Protein AF-A0A1H0T2K4-F1 (afdb_monomer_lite)

Secondary structure (DSSP, 8-state):
--TT----HHHHHHHHHHHHHHTT-----S-EEESSGGG--HHHHHHHHHHH-S--TTSEEE---GGG--S-----GGGGT---TT---------SS-HHHHHHHHHHHTT---------------

InterPro domains:
  IPR000212 UvrD-like helicase [PTHR11070] (10-109)
  IPR014016 UvrD-like helicase, ATP-binding domain [PF00580] (23-72)
  IPR027417 P-loop containing nucleoside triphosphate hydrolase [G3DSA:3.40.50.300] (1-78)
  IPR027417 P-loop containing nucleoside triphosphate hydrolase [SSF52540] (24-112)

Structure (mmCIF, N/CA/C/O backbone):
data_AF-A0A1H0T2K4-F1
#
_entry.id   AF-A0A1H0T2K4-F1
#
loop_
_atom_site.group_PDB
_atom_site.id
_atom_site.type_symbol
_atom_site.label_atom_id
_atom_site.label_alt_id
_atom_site.label_comp_id
_atom_site.label_asym_id
_atom_site.label_entity_id
_atom_site.label_seq_id
_atom_site.pdbx_PDB_ins_code
_atom_site.Cartn_x
_atom_site.Cartn_y
_atom_site.Cartn_z
_atom_site.occupancy
_atom_site.B_iso_or_equiv
_atom_site.auth_seq_id
_atom_site.auth_comp_id
_atom_site.auth_asym_id
_atom_site.auth_atom_id
_atom_site.pdbx_PDB_model_num
ATOM 1 N N . MET A 1 1 ? 7.789 3.987 22.273 1.00 54.66 1 MET A N 1
ATOM 2 C CA . MET A 1 1 ? 7.955 5.438 22.502 1.00 54.66 1 MET A CA 1
ATOM 3 C C . MET A 1 1 ? 9.356 5.649 23.044 1.00 54.66 1 MET A C 1
ATOM 5 O O . MET A 1 1 ? 9.682 5.016 24.041 1.00 54.66 1 MET A O 1
ATOM 9 N N . ASN A 1 2 ? 10.209 6.408 22.353 1.00 66.81 2 ASN A N 1
ATOM 10 C CA . ASN A 1 2 ? 11.547 6.698 22.880 1.00 66.81 2 ASN A CA 1
ATOM 11 C C . ASN A 1 2 ? 11.467 7.767 23.988 1.00 66.81 2 ASN A C 1
ATOM 13 O O . ASN A 1 2 ? 10.429 8.408 24.161 1.00 66.81 2 ASN A O 1
ATOM 17 N N . GLU A 1 3 ? 12.565 7.992 24.710 1.00 68.44 3 GLU A N 1
ATOM 18 C CA . GLU A 1 3 ? 12.663 9.014 25.771 1.00 68.44 3 GLU A CA 1
ATOM 19 C C . GLU A 1 3 ? 12.329 10.441 25.291 1.00 68.44 3 GLU A C 1
ATOM 21 O O . GLU A 1 3 ? 12.048 11.321 26.097 1.00 68.44 3 GLU A O 1
ATOM 26 N N . LYS A 1 4 ? 12.303 10.671 23.970 1.00 75.94 4 LYS A N 1
ATOM 27 C CA . LYS A 1 4 ? 11.955 11.945 23.327 1.00 75.94 4 LYS A CA 1
ATOM 28 C C . LYS A 1 4 ? 10.491 12.034 22.873 1.00 75.94 4 LYS A C 1
ATOM 30 O O . LYS A 1 4 ? 10.163 12.957 22.134 1.00 75.94 4 LYS A O 1
ATOM 35 N N . LEU A 1 5 ? 9.619 11.092 23.260 1.00 78.19 5 LEU A N 1
ATOM 36 C CA . LEU A 1 5 ? 8.213 11.009 22.813 1.00 78.19 5 LEU A CA 1
ATOM 37 C C . LEU A 1 5 ? 8.041 10.878 21.288 1.00 78.19 5 LEU A C 1
ATOM 39 O O . LEU A 1 5 ? 6.962 11.122 20.747 1.00 78.19 5 LEU A O 1
ATOM 43 N N . GLN A 1 6 ? 9.088 10.473 20.574 1.00 82.44 6 GLN A N 1
ATOM 44 C CA . GLN A 1 6 ? 9.035 10.298 19.130 1.00 82.44 6 GLN A CA 1
ATOM 45 C C . GLN A 1 6 ? 8.495 8.909 18.795 1.00 82.44 6 GLN A C 1
ATOM 47 O O . GLN A 1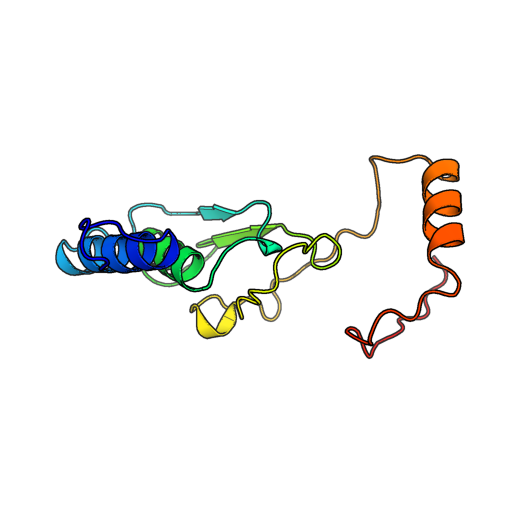 6 ? 8.778 7.910 19.471 1.00 82.44 6 GLN A O 1
ATOM 52 N N . ARG A 1 7 ? 7.702 8.873 17.728 1.00 82.69 7 ARG A N 1
ATOM 53 C CA . ARG A 1 7 ? 7.167 7.659 17.121 1.00 82.69 7 ARG A CA 1
ATOM 54 C C . ARG A 1 7 ? 7.880 7.449 15.801 1.00 82.69 7 ARG A C 1
ATOM 56 O O . ARG A 1 7 ? 8.020 8.393 15.027 1.00 82.69 7 ARG A O 1
ATOM 63 N N . ASP A 1 8 ? 8.321 6.227 15.553 1.00 90.88 8 ASP A N 1
ATOM 64 C CA . ASP A 1 8 ? 8.645 5.816 14.196 1.00 90.88 8 ASP A CA 1
ATOM 65 C C . ASP A 1 8 ? 7.365 5.791 13.338 1.00 90.88 8 ASP A C 1
ATOM 67 O O . ASP A 1 8 ? 6.239 5.836 13.850 1.00 90.88 8 ASP A O 1
ATOM 71 N N . VAL A 1 9 ? 7.543 5.743 12.018 1.00 90.62 9 VAL A N 1
ATOM 72 C CA . VAL A 1 9 ? 6.441 5.804 11.048 1.00 90.62 9 VAL A CA 1
ATOM 73 C C . VAL A 1 9 ? 5.437 4.666 11.260 1.00 90.62 9 VAL A C 1
ATOM 75 O O . VAL A 1 9 ? 4.230 4.879 11.150 1.00 90.62 9 VAL A O 1
ATOM 78 N N . GLU A 1 10 ? 5.911 3.471 11.609 1.00 90.31 10 GLU A N 1
ATOM 79 C CA . GLU A 1 10 ? 5.065 2.293 11.775 1.00 90.31 10 GLU A CA 1
ATOM 80 C C . GLU A 1 10 ? 4.185 2.417 13.027 1.00 90.31 10 GLU A C 1
ATOM 82 O O . GLU A 1 10 ? 2.969 2.205 12.958 1.00 90.31 10 GLU A O 1
ATOM 87 N N . THR A 1 11 ? 4.772 2.864 14.140 1.00 92.56 11 THR A N 1
ATOM 88 C CA . THR A 1 11 ? 4.055 3.195 15.377 1.00 92.56 11 THR A CA 1
ATOM 89 C C . THR A 1 11 ? 3.042 4.318 15.148 1.00 92.56 11 THR A C 1
ATOM 91 O O . THR A 1 11 ? 1.903 4.222 15.607 1.00 92.56 11 THR A O 1
ATOM 94 N N . ALA A 1 12 ? 3.416 5.370 14.413 1.00 94.69 12 ALA A N 1
ATOM 95 C CA . ALA A 1 12 ? 2.516 6.480 14.109 1.00 94.69 12 ALA A CA 1
ATOM 96 C C . ALA A 1 12 ? 1.281 6.010 13.319 1.00 94.69 12 ALA A C 1
ATOM 98 O O . ALA A 1 12 ? 0.153 6.326 13.696 1.00 94.69 12 ALA A O 1
ATOM 99 N N . MET A 1 13 ? 1.470 5.197 12.275 1.00 95.81 13 MET A N 1
ATOM 100 C CA . MET A 1 13 ? 0.365 4.643 11.481 1.00 95.81 13 MET A CA 1
ATOM 101 C C . MET A 1 13 ? -0.539 3.719 12.304 1.00 95.81 13 MET A C 1
ATOM 103 O O . MET A 1 13 ? -1.765 3.799 12.203 1.00 95.81 13 MET A O 1
ATOM 107 N N . TYR A 1 14 ? 0.054 2.873 13.151 1.00 95.44 14 TYR A N 1
ATOM 108 C CA . TYR A 1 14 ? -0.694 2.010 14.062 1.00 95.44 14 TYR A CA 1
ATOM 109 C C . TYR A 1 14 ? -1.584 2.818 15.019 1.00 95.44 14 TYR A C 1
ATOM 111 O O . TYR A 1 14 ? -2.768 2.509 15.177 1.00 95.44 14 TYR A O 1
ATOM 119 N N . GLU A 1 15 ? -1.043 3.868 15.639 1.00 95.56 15 GLU A N 1
ATOM 120 C CA . GLU A 1 15 ? -1.806 4.718 16.551 1.00 95.56 15 GLU A CA 1
ATOM 121 C C . GLU A 1 15 ? -2.893 5.522 15.831 1.00 95.56 15 GLU A C 1
ATOM 123 O O . GLU A 1 15 ? -4.015 5.606 16.333 1.00 95.56 15 GLU A O 1
ATOM 128 N N . CYS A 1 16 ? -2.616 6.045 14.631 1.00 95.94 16 CYS A N 1
ATOM 129 C CA . CYS A 1 16 ? -3.630 6.690 13.794 1.00 95.94 16 CYS A CA 1
ATOM 130 C C . CYS A 1 16 ? -4.814 5.753 13.533 1.00 95.94 16 CYS A C 1
ATOM 132 O O . CYS A 1 16 ? -5.965 6.154 13.716 1.00 95.94 16 CYS A O 1
ATOM 134 N N . ARG A 1 17 ? -4.548 4.483 13.195 1.00 96.50 17 ARG A N 1
ATOM 135 C CA . ARG A 1 17 ? -5.600 3.475 13.008 1.00 96.50 17 ARG A CA 1
ATOM 136 C C . ARG A 1 17 ? -6.423 3.289 14.283 1.00 96.50 17 ARG A C 1
ATOM 138 O O . ARG A 1 17 ? -7.647 3.279 14.227 1.00 96.50 17 ARG A O 1
ATOM 145 N N . LYS A 1 18 ? -5.767 3.205 15.446 1.00 96.62 18 LYS A N 1
ATOM 146 C CA . LYS A 1 18 ? -6.456 3.103 16.743 1.00 96.62 18 LYS A CA 1
ATOM 147 C C . LYS A 1 18 ? -7.336 4.308 17.050 1.00 96.62 18 LYS A C 1
ATOM 149 O O . LYS A 1 18 ? -8.430 4.138 17.579 1.00 96.62 18 LYS A O 1
ATOM 154 N N . ILE A 1 19 ? -6.899 5.513 16.701 1.00 96.12 19 ILE A N 1
ATOM 155 C CA . ILE A 1 19 ? -7.708 6.722 16.873 1.00 96.12 19 ILE A CA 1
ATOM 156 C C . ILE A 1 19 ? -8.937 6.691 15.955 1.00 96.12 19 ILE A C 1
ATOM 158 O O . ILE A 1 19 ? -10.027 7.020 16.422 1.00 96.12 19 ILE A O 1
ATOM 162 N N . LEU A 1 20 ? -8.784 6.274 14.692 1.00 95.75 20 LEU A N 1
ATOM 163 C CA . LEU A 1 20 ? -9.901 6.129 13.748 1.00 95.75 20 LEU A CA 1
ATOM 164 C C . LEU A 1 20 ? -10.942 5.123 14.254 1.00 95.75 20 LEU A C 1
ATOM 166 O O . LEU A 1 20 ? -12.124 5.459 14.316 1.00 95.75 20 LEU A O 1
ATOM 170 N N . GLU A 1 21 ? -10.495 3.938 14.686 1.00 93.75 21 GLU A N 1
ATOM 171 C CA . GLU A 1 21 ? -11.344 2.890 15.275 1.00 93.75 21 GLU A CA 1
ATOM 172 C C . GLU A 1 21 ? -12.111 3.425 16.499 1.00 93.75 21 GLU A C 1
ATOM 174 O O . GLU A 1 21 ? -13.338 3.347 16.563 1.00 93.75 21 GLU A O 1
ATOM 179 N N . ASN A 1 22 ? -11.404 4.043 17.451 1.00 96.62 22 ASN A N 1
ATOM 180 C CA . ASN A 1 22 ? -11.999 4.529 18.700 1.00 96.62 22 ASN A CA 1
ATOM 181 C C . ASN A 1 22 ? -13.005 5.664 18.486 1.00 96.62 22 ASN A C 1
ATOM 183 O O . ASN A 1 22 ? -14.000 5.758 1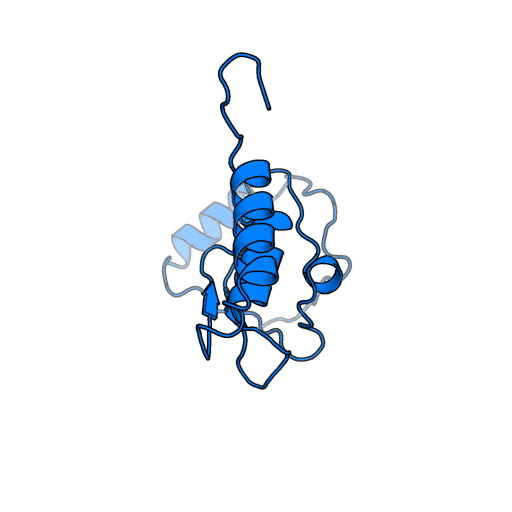9.205 1.00 96.62 22 ASN A O 1
ATOM 187 N N . LYS A 1 23 ? -12.750 6.542 17.513 1.00 96.31 23 LYS A N 1
ATOM 188 C CA . LYS A 1 23 ? -13.643 7.660 17.187 1.00 96.31 23 LYS A CA 1
ATOM 189 C C . LYS A 1 23 ? -14.757 7.279 16.211 1.00 96.31 23 LYS A C 1
ATOM 191 O O . LYS A 1 23 ? -15.559 8.148 15.887 1.00 96.31 23 LYS A O 1
ATOM 196 N N . LYS A 1 24 ? -14.823 6.016 15.764 1.00 92.56 24 LYS A N 1
ATOM 197 C CA . LYS A 1 24 ? -15.761 5.540 14.731 1.00 92.56 24 LYS A CA 1
ATOM 198 C C . LYS A 1 24 ? -15.680 6.372 13.444 1.00 92.56 24 LYS A C 1
ATOM 200 O O . LYS A 1 24 ? -16.694 6.708 12.847 1.00 92.56 24 LYS A O 1
ATOM 205 N N . LEU A 1 25 ? -14.456 6.720 13.051 1.00 93.88 25 LEU A N 1
ATOM 206 C CA . LEU A 1 25 ? -14.138 7.461 11.825 1.00 93.88 25 LEU A CA 1
ATOM 207 C C . LEU A 1 25 ? -13.614 6.516 10.731 1.00 93.88 25 LEU A C 1
ATOM 209 O O . LEU A 1 25 ? -12.743 6.887 9.951 1.00 93.88 25 LEU A O 1
ATOM 213 N N . THR A 1 26 ? -14.065 5.266 10.727 1.00 93.12 26 THR A N 1
ATOM 214 C CA . THR A 1 26 ? -13.755 4.286 9.679 1.00 93.12 26 THR A CA 1
ATOM 215 C C . THR A 1 26 ? -14.698 4.469 8.492 1.00 93.12 26 THR A C 1
ATOM 217 O O . THR A 1 26 ? -15.799 4.986 8.667 1.00 93.12 26 THR A O 1
ATOM 220 N N . GLY A 1 27 ? -14.301 4.030 7.295 1.00 92.81 27 GLY A N 1
ATOM 221 C CA . GLY A 1 27 ? -15.164 4.141 6.107 1.00 92.81 27 GLY A CA 1
ATOM 222 C C . GLY A 1 27 ? -15.336 5.567 5.583 1.00 92.81 27 GLY A C 1
ATOM 223 O O . GLY A 1 27 ? -16.377 5.921 5.039 1.00 92.81 27 GLY A O 1
ATOM 224 N N . GLN A 1 28 ? -14.315 6.403 5.767 1.00 94.31 28 GLN A N 1
ATOM 225 C CA . GLN A 1 28 ? -14.301 7.798 5.317 1.00 94.31 28 GLN A CA 1
ATOM 226 C C . GLN A 1 28 ? -14.121 7.912 3.799 1.00 94.31 28 GLN A C 1
ATOM 228 O O . GLN A 1 28 ? -14.455 8.944 3.218 1.00 94.31 28 GLN A O 1
ATOM 233 N N . TYR A 1 29 ? -13.574 6.872 3.165 1.00 96.81 29 TYR A N 1
ATOM 234 C CA . TYR A 1 29 ? -13.302 6.838 1.735 1.00 96.81 29 TYR A CA 1
ATOM 235 C C . TYR A 1 29 ? -13.949 5.613 1.108 1.00 96.81 29 TYR A C 1
ATOM 237 O O . TYR A 1 29 ? -13.701 4.496 1.537 1.00 96.81 29 TYR A O 1
ATOM 245 N N . THR A 1 30 ? -14.726 5.824 0.047 1.00 96.19 30 THR A N 1
ATOM 246 C CA . THR A 1 30 ? -15.334 4.727 -0.718 1.00 96.19 30 THR A CA 1
ATOM 247 C C . THR A 1 30 ? -14.317 3.954 -1.544 1.00 96.19 30 THR A C 1
ATOM 249 O O . THR A 1 30 ? -14.572 2.821 -1.892 1.00 96.19 30 THR A O 1
ATOM 252 N N . SER A 1 31 ? -13.180 4.536 -1.914 1.00 96.62 31 SER A N 1
ATOM 253 C CA . SER A 1 31 ? -12.141 3.812 -2.648 1.00 96.62 31 SER A CA 1
ATOM 254 C C . SER A 1 31 ? -10.784 4.409 -2.337 1.00 96.62 31 SER A C 1
ATOM 256 O O . SER A 1 31 ? -10.640 5.632 -2.263 1.00 96.62 31 SER A O 1
ATOM 258 N N . ILE A 1 32 ? -9.780 3.550 -2.198 1.00 97.62 32 ILE A N 1
ATOM 259 C CA . ILE A 1 32 ? -8.391 3.953 -1.983 1.00 97.62 32 ILE A CA 1
ATOM 260 C C . ILE A 1 32 ? -7.537 3.448 -3.142 1.00 97.62 32 ILE A C 1
ATOM 262 O O . ILE A 1 32 ? -7.570 2.267 -3.480 1.00 97.62 32 ILE A O 1
ATOM 266 N N . ILE A 1 33 ? -6.746 4.343 -3.732 1.00 97.75 33 ILE A N 1
ATOM 267 C CA . ILE A 1 33 ? -5.755 4.007 -4.756 1.00 97.75 33 ILE A CA 1
ATOM 268 C C . ILE A 1 33 ? -4.374 4.126 -4.128 1.00 97.75 33 ILE A C 1
ATOM 270 O O . ILE A 1 33 ? -4.033 5.154 -3.543 1.00 97.75 33 ILE A O 1
ATOM 274 N N . VAL A 1 34 ? -3.597 3.061 -4.252 1.00 96.75 34 VAL A N 1
ATOM 275 C CA . VAL A 1 34 ? -2.245 2.949 -3.727 1.00 96.75 34 VAL A CA 1
ATOM 276 C C . VAL A 1 34 ? -1.287 2.786 -4.893 1.00 96.75 34 VAL A C 1
ATOM 278 O O . VAL A 1 34 ? -1.410 1.832 -5.658 1.00 96.75 34 VAL A O 1
ATOM 281 N N . ASP A 1 35 ? -0.334 3.701 -4.993 1.00 95.94 35 ASP A N 1
ATOM 282 C CA . ASP A 1 35 ? 0.830 3.573 -5.866 1.00 95.94 35 ASP A CA 1
ATOM 283 C C . ASP A 1 35 ? 2.046 3.127 -5.042 1.00 95.94 35 ASP A C 1
ATOM 285 O O . ASP A 1 35 ? 2.062 3.302 -3.819 1.00 95.94 35 ASP A O 1
ATOM 289 N N . GLU A 1 36 ? 3.039 2.533 -5.698 1.00 93.00 36 GLU A N 1
ATOM 290 C CA . GLU A 1 36 ? 4.256 1.996 -5.069 1.00 93.00 36 GLU A CA 1
ATOM 291 C C . GLU A 1 36 ? 3.973 1.057 -3.878 1.00 93.00 36 GLU A C 1
ATOM 293 O O . GLU A 1 36 ? 4.602 1.096 -2.816 1.00 93.00 36 GLU A O 1
ATOM 298 N N . GLY A 1 37 ? 3.000 0.159 -4.054 1.00 92.50 37 GLY A N 1
ATOM 299 C CA . GLY A 1 37 ? 2.528 -0.771 -3.029 1.00 92.50 37 GLY A CA 1
ATOM 300 C C . GLY A 1 37 ? 3.625 -1.641 -2.402 1.00 92.50 37 GLY A C 1
ATOM 301 O O . GLY A 1 37 ? 3.481 -2.120 -1.272 1.00 92.50 37 GLY A O 1
ATOM 302 N N . GLN A 1 38 ? 4.742 -1.850 -3.099 1.00 89.50 38 GLN A N 1
ATOM 303 C CA . GLN A 1 38 ? 5.889 -2.593 -2.590 1.00 89.50 38 GLN A CA 1
ATOM 304 C C . GLN A 1 38 ? 6.629 -1.909 -1.432 1.00 89.50 38 GLN A C 1
ATOM 306 O O . GLN A 1 38 ? 7.334 -2.628 -0.719 1.00 89.50 38 GLN A O 1
ATOM 311 N N . ASP A 1 39 ? 6.453 -0.597 -1.239 1.00 89.69 39 ASP A N 1
ATOM 312 C CA . ASP A 1 39 ? 7.134 0.199 -0.206 1.00 89.69 39 ASP A CA 1
ATOM 313 C C . ASP A 1 39 ? 6.309 0.354 1.084 1.00 89.69 39 ASP A C 1
ATOM 315 O O . ASP A 1 39 ? 6.818 0.786 2.123 1.00 89.69 39 ASP A O 1
ATOM 319 N N . LEU A 1 40 ? 5.030 -0.028 1.057 1.00 91.69 40 LEU A N 1
ATOM 320 C CA . LEU A 1 40 ? 4.122 0.115 2.193 1.00 91.69 40 LEU A CA 1
ATOM 321 C C . LEU A 1 40 ? 4.287 -0.997 3.235 1.00 91.69 40 LEU A C 1
ATOM 323 O O . LEU A 1 40 ? 4.334 -2.192 2.934 1.00 91.69 40 LEU A O 1
ATOM 327 N N . SER A 1 41 ? 4.299 -0.589 4.507 1.00 92.44 41 SER A N 1
ATOM 328 C CA . SER A 1 41 ? 4.358 -1.498 5.653 1.00 92.44 41 SER A CA 1
ATOM 329 C C . SER A 1 41 ? 2.992 -2.134 5.959 1.00 92.44 41 SER A C 1
ATOM 331 O O . SER A 1 41 ? 1.942 -1.597 5.586 1.00 92.44 41 SER A O 1
ATOM 333 N N . PRO A 1 42 ? 2.951 -3.247 6.716 1.00 93.50 42 PRO A N 1
ATOM 334 C CA . PRO A 1 42 ? 1.692 -3.822 7.188 1.00 93.50 42 PRO A CA 1
ATOM 335 C C . PRO A 1 42 ? 0.821 -2.839 7.982 1.00 93.50 42 PRO A C 1
ATOM 337 O O . PRO A 1 42 ? -0.407 -2.889 7.898 1.00 93.50 42 PRO A O 1
ATOM 340 N N . SER A 1 43 ? 1.433 -1.949 8.770 1.00 95.00 43 SER A N 1
ATOM 341 C CA . SER A 1 43 ? 0.704 -0.922 9.525 1.00 95.00 43 SER A CA 1
ATOM 342 C C . SER A 1 43 ? 0.074 0.120 8.607 1.00 95.00 43 SER A C 1
ATOM 344 O O . SER A 1 43 ? -1.058 0.529 8.861 1.00 95.00 43 SER A O 1
ATOM 346 N N . ALA A 1 44 ? 0.751 0.486 7.515 1.00 95.94 44 ALA A N 1
ATOM 347 C CA . ALA A 1 44 ? 0.198 1.380 6.508 1.00 95.94 44 ALA A CA 1
ATOM 348 C C . ALA A 1 44 ? -1.039 0.764 5.838 1.00 95.94 44 ALA A C 1
ATOM 350 O O . ALA A 1 44 ? -2.104 1.375 5.831 1.00 95.94 44 ALA A O 1
ATOM 351 N N . TYR A 1 45 ? -0.95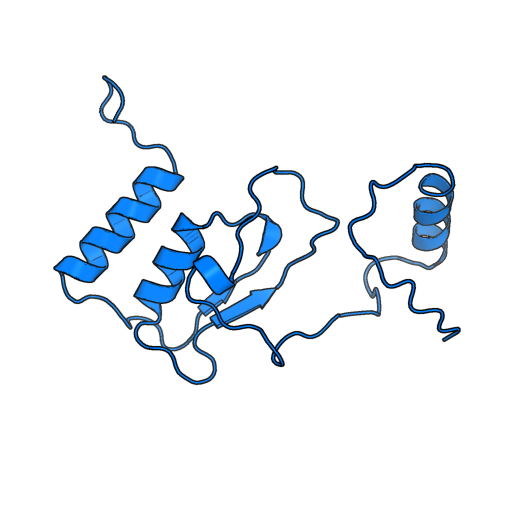0 -0.488 5.378 1.00 96.62 45 TYR A N 1
ATOM 352 C CA . TYR A 1 45 ? -2.088 -1.176 4.761 1.00 96.62 45 TYR A CA 1
ATOM 353 C C . TYR A 1 45 ? -3.291 -1.312 5.695 1.00 96.62 45 TYR A C 1
ATOM 355 O O . TYR A 1 45 ? -4.425 -1.080 5.288 1.00 96.62 45 TYR A O 1
ATOM 363 N N . ARG A 1 46 ? -3.058 -1.635 6.971 1.00 96.12 46 ARG A N 1
ATOM 364 C CA . ARG A 1 46 ? -4.138 -1.726 7.966 1.00 96.12 46 ARG A CA 1
ATOM 365 C C . ARG A 1 46 ? -4.784 -0.376 8.262 1.00 96.12 46 ARG A C 1
ATOM 367 O O . ARG A 1 46 ? -5.969 -0.339 8.576 1.00 96.12 46 ARG A O 1
ATOM 374 N N . LEU A 1 47 ? -4.016 0.710 8.208 1.00 97.19 47 LEU A N 1
ATOM 375 C CA . LEU A 1 47 ? -4.553 2.061 8.320 1.00 97.19 47 LEU A CA 1
ATOM 376 C C . LEU A 1 47 ? -5.436 2.396 7.110 1.00 97.19 47 LEU A C 1
ATOM 378 O O . LEU A 1 47 ? -6.546 2.886 7.298 1.00 97.19 47 LEU A O 1
ATOM 382 N N . LEU A 1 48 ? -4.978 2.084 5.894 1.00 97.19 48 LEU A N 1
ATOM 383 C CA . LEU A 1 48 ? -5.748 2.300 4.666 1.00 97.19 48 LEU A CA 1
ATOM 384 C C . LEU A 1 48 ? -7.059 1.502 4.672 1.00 97.19 48 LEU A C 1
ATOM 386 O O . LEU A 1 48 ? -8.113 2.077 4.440 1.00 97.19 48 LEU A O 1
ATOM 390 N N . ILE A 1 49 ? -7.032 0.219 5.040 1.00 95.62 49 ILE A N 1
ATOM 391 C CA . ILE A 1 49 ? -8.264 -0.578 5.156 1.00 95.62 49 ILE A CA 1
ATOM 392 C C . ILE A 1 49 ? -9.230 0.002 6.196 1.00 95.62 49 ILE A C 1
ATOM 394 O O . ILE A 1 49 ? -10.416 0.116 5.919 1.00 95.62 49 ILE A O 1
ATOM 398 N N . ALA A 1 50 ? -8.752 0.465 7.355 1.00 96.25 50 ALA A N 1
ATOM 399 C CA . ALA A 1 50 ? -9.633 1.110 8.333 1.00 96.25 50 ALA A CA 1
ATOM 400 C C . ALA A 1 50 ? -10.286 2.399 7.790 1.00 96.25 50 ALA A C 1
ATOM 402 O O . ALA A 1 50 ? -11.426 2.713 8.133 1.00 96.25 50 ALA A O 1
ATOM 403 N N . LEU A 1 51 ? -9.577 3.141 6.934 1.00 96.94 51 LEU A N 1
ATOM 404 C CA . LEU A 1 51 ? -10.109 4.318 6.249 1.00 96.94 51 LEU A CA 1
ATOM 405 C C . LEU A 1 51 ? -11.165 3.961 5.191 1.00 96.94 51 LEU A C 1
ATOM 407 O O . LEU A 1 51 ? -12.107 4.738 5.033 1.00 96.94 51 LEU A O 1
ATOM 411 N N . ALA A 1 52 ? -11.037 2.811 4.521 1.00 96.25 52 ALA A N 1
ATOM 412 C CA . ALA A 1 52 ? -12.042 2.277 3.593 1.00 96.25 52 ALA A CA 1
ATOM 413 C C . ALA A 1 52 ? -13.265 1.678 4.315 1.00 96.25 52 ALA A C 1
ATOM 415 O O . ALA A 1 52 ? -14.385 1.780 3.825 1.00 96.25 52 ALA A O 1
ATOM 416 N N . GLY A 1 53 ? -13.078 1.153 5.530 1.00 94.50 53 GLY A N 1
ATOM 417 C CA . GLY A 1 53 ? -14.151 0.578 6.341 1.00 94.50 53 GLY A CA 1
ATOM 418 C C . GLY A 1 53 ? -14.346 -0.916 6.083 1.00 94.50 53 GLY A C 1
ATOM 419 O O . GLY A 1 53 ? -13.369 -1.658 5.980 1.00 94.50 53 GLY A O 1
ATOM 420 N N . ASP A 1 54 ? -15.605 -1.356 6.057 1.00 93.06 54 ASP A N 1
ATOM 421 C CA . ASP A 1 54 ? -15.957 -2.751 5.779 1.00 93.06 54 ASP A CA 1
ATOM 422 C C . ASP A 1 54 ? -15.604 -3.127 4.329 1.00 93.06 54 ASP A C 1
ATOM 424 O O . ASP A 1 54 ? -15.673 -2.289 3.432 1.00 93.06 54 ASP A O 1
ATOM 428 N N . GLU A 1 55 ? -15.248 -4.393 4.087 1.00 93.06 55 GLU A N 1
ATOM 429 C CA . GLU A 1 55 ? -14.912 -4.878 2.741 1.00 93.06 55 GLU A CA 1
ATOM 430 C C . GLU A 1 55 ? -16.096 -4.685 1.785 1.00 93.06 55 GLU A C 1
ATOM 432 O O . GLU A 1 55 ? -17.222 -5.120 2.046 1.00 93.06 55 GLU A O 1
ATOM 437 N N . HIS A 1 56 ? -15.834 -4.056 0.643 1.00 93.38 56 HIS A N 1
ATOM 438 C CA . HIS A 1 56 ? -16.828 -3.852 -0.401 1.00 93.38 56 HIS A CA 1
ATOM 439 C C . HIS A 1 56 ? -16.163 -3.817 -1.783 1.00 93.38 56 HIS A C 1
ATOM 441 O O . HIS A 1 56 ? -14.941 -3.845 -1.936 1.00 93.38 56 HIS A O 1
ATOM 447 N N . GLN A 1 57 ? -16.968 -3.765 -2.844 1.00 93.44 57 GLN A N 1
ATOM 448 C CA . GLN A 1 57 ? -16.425 -3.698 -4.198 1.00 93.44 57 GLN A CA 1
ATOM 449 C C . GLN A 1 57 ? -15.610 -2.409 -4.388 1.00 93.44 57 GLN A C 1
ATOM 451 O O . GLN A 1 57 ? -16.104 -1.324 -4.092 1.00 93.44 57 GLN A O 1
ATOM 456 N N . ASN A 1 58 ? -14.391 -2.530 -4.923 1.00 93.69 58 ASN A N 1
ATOM 457 C CA . ASN A 1 58 ? -13.476 -1.408 -5.186 1.00 93.69 58 ASN A CA 1
ATOM 458 C C . ASN A 1 58 ? -13.091 -0.584 -3.937 1.00 93.69 58 ASN A C 1
ATOM 460 O O . ASN A 1 58 ? -12.846 0.616 -4.037 1.00 93.69 58 ASN A O 1
ATOM 464 N N . ASP A 1 59 ? -13.029 -1.229 -2.775 1.00 95.38 59 ASP A N 1
ATOM 465 C CA . ASP A 1 59 ? -12.496 -0.681 -1.521 1.00 95.38 59 ASP A CA 1
ATOM 466 C C . ASP A 1 59 ? -11.033 -0.235 -1.628 1.00 95.38 59 ASP A C 1
ATOM 468 O O . ASP A 1 59 ? -10.669 0.854 -1.176 1.00 95.38 59 ASP A O 1
ATOM 472 N N . ILE A 1 60 ? -10.196 -1.034 -2.289 1.00 96.62 60 ILE A N 1
ATOM 473 C CA . ILE A 1 60 ? -8.788 -0.712 -2.498 1.00 96.62 60 ILE A CA 1
ATOM 474 C C . ILE A 1 60 ? -8.270 -1.210 -3.851 1.00 96.62 60 ILE A C 1
ATOM 476 O O . ILE A 1 60 ? -8.572 -2.316 -4.304 1.00 96.62 60 ILE A O 1
ATOM 480 N N . PHE A 1 61 ? -7.448 -0.384 -4.493 1.00 96.75 61 PHE A N 1
ATOM 481 C CA . PHE A 1 61 ? -6.703 -0.707 -5.704 1.00 96.75 61 PHE A CA 1
ATOM 482 C C . PHE A 1 61 ? -5.222 -0.412 -5.474 1.00 96.75 61 PHE A C 1
ATOM 484 O O . PHE A 1 61 ? -4.867 0.694 -5.073 1.00 96.75 61 PHE A O 1
ATOM 491 N N . ILE A 1 62 ? -4.365 -1.407 -5.700 1.00 96.19 62 ILE A N 1
ATOM 492 C CA . ILE A 1 62 ? -2.937 -1.335 -5.380 1.00 96.19 62 ILE A CA 1
ATOM 493 C C . ILE A 1 62 ? -2.138 -1.593 -6.649 1.00 96.19 62 ILE A C 1
ATOM 495 O O . ILE A 1 62 ? -2.308 -2.628 -7.294 1.00 96.19 62 ILE A O 1
ATOM 499 N N . VAL A 1 63 ? -1.244 -0.666 -6.962 1.00 95.69 63 VAL A N 1
ATOM 500 C CA . VAL A 1 63 ? -0.233 -0.783 -8.009 1.00 95.69 63 VAL A CA 1
ATOM 501 C C . VAL A 1 63 ? 1.128 -0.896 -7.339 1.00 95.69 63 VAL A C 1
ATOM 503 O O . VAL A 1 63 ? 1.375 -0.275 -6.308 1.00 95.69 63 VAL A O 1
ATOM 506 N N . GLY A 1 64 ? 2.007 -1.720 -7.896 1.00 92.38 64 GLY A N 1
ATOM 507 C CA . GLY A 1 64 ? 3.381 -1.827 -7.433 1.00 92.38 64 GLY A CA 1
ATOM 508 C C . GLY A 1 64 ? 4.202 -2.796 -8.273 1.00 92.38 64 GLY A C 1
ATOM 509 O O . GLY A 1 64 ? 3.656 -3.563 -9.067 1.00 92.38 64 GLY A O 1
ATOM 510 N N . ASP A 1 65 ? 5.512 -2.768 -8.064 1.00 89.00 65 ASP A N 1
ATOM 511 C CA . ASP A 1 65 ? 6.482 -3.642 -8.719 1.00 89.00 65 ASP A CA 1
ATOM 512 C C . ASP A 1 65 ? 7.372 -4.320 -7.668 1.00 89.00 65 ASP A C 1
ATOM 514 O O . ASP A 1 65 ? 8.162 -3.681 -6.971 1.00 89.00 65 ASP A O 1
ATOM 518 N N . SER A 1 66 ? 7.249 -5.643 -7.540 1.00 80.06 66 SER A N 1
ATOM 519 C CA . SER A 1 66 ? 8.046 -6.428 -6.594 1.00 80.06 66 SER A CA 1
ATOM 520 C C . SER A 1 66 ? 9.540 -6.423 -6.911 1.00 80.06 66 SER A C 1
ATOM 522 O O . SER A 1 66 ? 10.335 -6.559 -5.982 1.00 80.06 66 SER A O 1
ATOM 524 N N . HIS A 1 67 ? 9.924 -6.242 -8.179 1.00 77.81 67 HIS A N 1
ATOM 525 C CA . HIS A 1 67 ? 11.324 -6.216 -8.610 1.00 77.81 67 HIS A CA 1
ATOM 526 C C . HIS A 1 67 ? 12.015 -4.889 -8.279 1.00 77.81 67 HIS A C 1
ATOM 528 O O . HIS A 1 67 ? 13.238 -4.847 -8.173 1.00 77.81 67 HIS A O 1
ATOM 534 N N . GLN A 1 68 ? 11.252 -3.814 -8.062 1.00 74.06 68 GLN A N 1
ATOM 535 C CA . GLN A 1 68 ? 11.776 -2.506 -7.646 1.00 74.06 68 GLN A CA 1
ATOM 536 C C . GLN A 1 68 ? 11.881 -2.361 -6.125 1.00 74.06 68 GLN A C 1
ATOM 538 O O . GLN A 1 68 ? 12.165 -1.280 -5.612 1.00 74.06 68 GLN A O 1
ATOM 543 N N . ARG A 1 69 ? 11.653 -3.438 -5.368 1.00 73.81 69 ARG A N 1
ATOM 544 C CA . ARG A 1 69 ? 11.664 -3.369 -3.910 1.00 73.81 69 ARG A CA 1
ATOM 545 C C . ARG A 1 69 ? 13.086 -3.170 -3.378 1.00 73.81 69 ARG A C 1
ATOM 547 O O . ARG A 1 69 ? 13.902 -4.087 -3.390 1.00 73.81 69 ARG A O 1
ATOM 554 N N . ILE A 1 70 ? 13.340 -1.989 -2.816 1.00 66.12 70 ILE A N 1
ATOM 555 C CA . ILE A 1 70 ? 14.624 -1.632 -2.185 1.00 66.12 70 ILE A CA 1
ATOM 556 C C . ILE A 1 70 ? 14.616 -1.949 -0.671 1.00 66.12 70 ILE A C 1
ATOM 558 O O . ILE A 1 70 ? 15.667 -2.196 -0.075 1.00 66.12 70 ILE A O 1
ATOM 562 N N . TYR A 1 71 ? 13.440 -2.011 -0.030 1.00 57.69 71 TYR A N 1
ATOM 563 C CA . TYR A 1 71 ? 13.294 -2.231 1.417 1.00 57.69 71 TYR A CA 1
ATOM 564 C C . TYR A 1 71 ? 12.857 -3.662 1.785 1.00 57.69 71 TYR A C 1
ATOM 566 O O . TYR A 1 71 ? 12.007 -4.269 1.141 1.00 57.69 71 TYR A O 1
ATOM 574 N N . ARG A 1 72 ? 13.398 -4.211 2.885 1.00 57.97 72 ARG A N 1
ATOM 575 C CA . ARG A 1 72 ? 13.184 -5.616 3.313 1.00 57.97 72 ARG A CA 1
ATOM 576 C C . ARG A 1 72 ? 11.806 -5.930 3.923 1.00 57.97 72 ARG A C 1
ATOM 578 O O . ARG A 1 72 ? 11.533 -7.093 4.219 1.00 57.97 72 ARG A O 1
ATOM 585 N N . ASN A 1 73 ? 10.937 -4.943 4.140 1.00 61.94 73 ASN A N 1
ATOM 586 C CA . ASN A 1 73 ? 9.654 -5.170 4.810 1.00 61.94 73 ASN A CA 1
ATOM 587 C C . ASN A 1 73 ? 8.612 -5.740 3.833 1.00 61.94 73 ASN A C 1
ATOM 589 O O . ASN A 1 73 ? 7.955 -5.013 3.096 1.00 61.94 73 ASN A O 1
ATOM 593 N N . LYS A 1 74 ? 8.444 -7.068 3.827 1.00 70.88 74 LYS A N 1
ATOM 594 C CA . LYS A 1 74 ? 7.442 -7.753 2.995 1.00 70.88 74 LYS A CA 1
ATOM 595 C C . LYS A 1 74 ? 6.074 -7.715 3.679 1.00 70.88 74 LYS A C 1
ATOM 597 O O . LYS A 1 74 ? 5.761 -8.566 4.513 1.00 70.88 74 LYS A O 1
ATOM 602 N N . ALA A 1 75 ? 5.236 -6.747 3.311 1.00 82.56 75 ALA A N 1
ATOM 603 C CA . ALA A 1 75 ? 3.830 -6.778 3.693 1.00 82.56 75 ALA A CA 1
ATOM 604 C C . ALA A 1 75 ? 3.113 -7.925 2.967 1.00 82.56 75 ALA A C 1
ATOM 606 O O . ALA A 1 75 ? 3.094 -8.006 1.740 1.00 82.56 75 ALA A O 1
ATOM 607 N N . VAL A 1 76 ? 2.516 -8.833 3.737 1.00 88.81 76 VAL A N 1
ATOM 608 C CA . VAL A 1 76 ? 1.631 -9.867 3.197 1.00 88.81 76 VAL A CA 1
ATOM 609 C C . VAL A 1 76 ? 0.214 -9.303 3.223 1.00 88.81 76 VAL A C 1
ATOM 611 O O . VAL A 1 76 ? -0.371 -9.176 4.300 1.00 88.81 76 VAL A O 1
ATOM 614 N N . LEU A 1 77 ? -0.325 -8.951 2.053 1.00 91.94 77 LEU A N 1
ATOM 615 C CA . LEU A 1 77 ? -1.618 -8.264 1.907 1.00 91.94 77 LEU A CA 1
ATOM 616 C C . LEU A 1 77 ? -2.769 -8.999 2.615 1.00 91.94 77 LEU A C 1
ATOM 618 O O . LEU A 1 77 ? -3.532 -8.379 3.355 1.00 91.94 77 LEU A O 1
ATOM 622 N N . SER A 1 78 ? -2.817 -10.331 2.520 1.00 90.62 78 SER A N 1
ATOM 623 C CA . SER A 1 78 ? -3.831 -11.140 3.211 1.00 90.62 78 SER A CA 1
ATOM 624 C C . SER A 1 78 ? -3.769 -11.010 4.738 1.00 90.62 78 SER A C 1
ATOM 626 O O . SER A 1 78 ? -4.802 -10.960 5.397 1.00 90.62 78 SER A O 1
ATOM 628 N N . LYS A 1 79 ? -2.571 -10.853 5.322 1.00 91.38 79 LYS A N 1
ATOM 629 C CA . LYS A 1 79 ? -2.386 -10.586 6.766 1.00 91.38 79 LYS A CA 1
ATOM 630 C C . LYS A 1 79 ? -2.754 -9.152 7.170 1.00 91.38 79 LYS A C 1
ATOM 632 O O . LYS A 1 79 ? -2.735 -8.819 8.361 1.00 91.38 79 LYS A O 1
ATOM 637 N N . CYS A 1 80 ? -3.030 -8.294 6.194 1.00 93.12 80 CYS A N 1
ATOM 638 C CA . CYS A 1 80 ? -3.475 -6.919 6.385 1.00 93.12 80 CYS A CA 1
ATOM 639 C C . CYS A 1 80 ? -4.984 -6.754 6.151 1.00 93.12 80 CYS A C 1
ATOM 641 O O . CYS A 1 80 ? -5.473 -5.641 6.298 1.00 93.12 80 CYS A O 1
ATOM 643 N N . GLY A 1 81 ? -5.707 -7.838 5.841 1.00 91.00 81 GLY A N 1
ATOM 644 C CA . GLY A 1 81 ? -7.141 -7.800 5.537 1.00 91.00 81 GLY A CA 1
ATOM 645 C C . GLY A 1 81 ? -7.455 -7.480 4.075 1.00 91.00 81 GLY A C 1
ATOM 646 O O . GLY A 1 81 ? -8.592 -7.170 3.763 1.00 91.00 81 GLY A O 1
ATOM 647 N N . ILE A 1 82 ? -6.463 -7.552 3.182 1.00 93.19 82 ILE A N 1
ATOM 648 C CA . ILE A 1 82 ? -6.632 -7.252 1.758 1.00 93.19 82 ILE A CA 1
ATOM 649 C C . ILE A 1 82 ? -6.670 -8.570 0.984 1.00 93.19 82 ILE A C 1
ATOM 651 O O . ILE A 1 82 ? -5.665 -9.289 0.907 1.00 93.19 82 ILE A O 1
ATOM 655 N N . ASN A 1 83 ? -7.821 -8.886 0.391 1.00 89.62 83 ASN A N 1
ATOM 656 C CA . ASN A 1 83 ? -7.996 -10.084 -0.421 1.00 89.62 83 ASN A CA 1
ATOM 657 C C . ASN A 1 83 ? -7.816 -9.786 -1.919 1.00 89.62 83 ASN A C 1
ATOM 659 O O . ASN A 1 83 ? -8.698 -9.248 -2.582 1.00 89.62 83 ASN A O 1
ATOM 663 N N . VAL A 1 84 ? -6.666 -10.188 -2.463 1.00 86.88 84 VAL A N 1
ATOM 664 C CA . VAL A 1 84 ? -6.315 -9.999 -3.885 1.00 86.88 84 VAL A CA 1
ATOM 665 C C . VAL A 1 84 ? -6.488 -11.259 -4.740 1.00 86.88 84 VAL A C 1
ATOM 667 O O . VAL A 1 84 ? -6.257 -11.217 -5.949 1.00 86.88 84 VAL A O 1
ATOM 670 N N . ARG A 1 85 ? -6.867 -12.405 -4.149 1.00 86.31 85 ARG A N 1
ATOM 671 C CA . ARG A 1 85 ? -6.958 -13.674 -4.891 1.00 86.31 85 ARG A CA 1
ATOM 672 C C . ARG A 1 85 ? -8.023 -13.560 -5.987 1.00 86.31 85 ARG A C 1
ATOM 674 O O . ARG A 1 85 ? -9.172 -13.244 -5.704 1.00 86.31 85 ARG A O 1
ATOM 681 N N . GLY A 1 86 ? -7.634 -13.834 -7.233 1.00 88.81 86 GLY A N 1
ATOM 682 C CA . GLY A 1 86 ? -8.518 -13.718 -8.401 1.00 88.81 86 GLY A CA 1
ATOM 683 C C . GLY A 1 86 ? -8.804 -12.277 -8.845 1.00 88.81 86 GLY A C 1
ATOM 684 O O . GLY A 1 86 ? -9.639 -12.074 -9.718 1.00 88.81 86 GLY A O 1
ATOM 685 N N . ARG A 1 87 ? -8.130 -11.282 -8.251 1.00 89.31 87 ARG A N 1
ATOM 686 C CA . ARG A 1 87 ? -8.302 -9.845 -8.535 1.00 89.31 87 ARG A CA 1
ATOM 687 C C . ARG A 1 87 ? -6.977 -9.141 -8.856 1.00 89.31 87 ARG A C 1
ATOM 689 O O . ARG A 1 87 ? -6.911 -7.917 -8.829 1.00 89.31 87 ARG A O 1
ATOM 696 N N . SER A 1 88 ? -5.922 -9.905 -9.136 1.00 91.31 88 SER A N 1
ATOM 697 C CA . SER A 1 88 ? -4.619 -9.390 -9.554 1.00 91.31 88 SER A CA 1
ATOM 698 C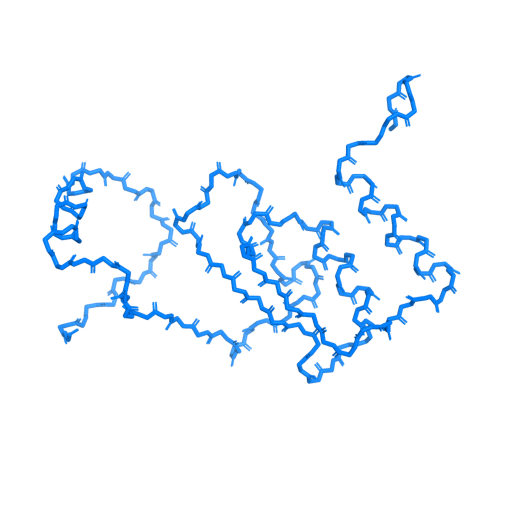 C . SER A 1 88 ? -4.477 -9.417 -11.076 1.00 91.31 88 SER A C 1
ATOM 700 O O . SER A 1 88 ? -5.092 -10.223 -11.775 1.00 91.31 88 SER A O 1
ATOM 702 N N . SER A 1 89 ? -3.668 -8.511 -11.614 1.00 92.81 89 SER A N 1
ATOM 703 C CA . SER A 1 89 ? -3.335 -8.453 -13.037 1.00 92.81 89 SER A CA 1
ATOM 704 C C . SER A 1 89 ? -1.898 -7.974 -13.201 1.00 92.81 89 SER A C 1
ATOM 706 O O . SER A 1 89 ? -1.436 -7.141 -12.426 1.00 92.81 89 SER A O 1
ATOM 708 N N . TYR A 1 90 ? -1.203 -8.497 -14.211 1.00 92.50 90 TYR A N 1
ATOM 709 C CA . TYR A 1 90 ? 0.178 -8.128 -14.524 1.00 92.50 90 TYR A CA 1
ATOM 710 C C . TYR A 1 90 ? 0.224 -7.256 -15.776 1.00 92.50 90 TYR A C 1
ATOM 712 O O . TYR A 1 90 ? -0.343 -7.613 -16.811 1.00 92.50 90 TYR A O 1
ATOM 720 N N . LEU A 1 91 ? 0.941 -6.135 -15.703 1.00 92.50 91 LEU A N 1
ATOM 721 C CA . LEU A 1 91 ? 1.237 -5.304 -16.867 1.00 92.50 91 LEU A CA 1
ATOM 722 C C . LEU A 1 91 ? 2.513 -5.825 -17.536 1.00 92.50 91 LEU A C 1
ATOM 724 O O . LEU A 1 91 ? 3.606 -5.672 -17.005 1.00 92.50 91 LEU A O 1
ATOM 728 N N . ARG A 1 92 ? 2.364 -6.473 -18.696 1.00 88.69 92 ARG A N 1
ATOM 729 C CA . ARG A 1 92 ? 3.478 -7.146 -19.395 1.00 88.69 92 ARG A CA 1
ATOM 730 C C . ARG A 1 92 ? 4.215 -6.257 -20.398 1.00 88.69 92 ARG A C 1
ATOM 732 O O . ARG A 1 92 ? 5.343 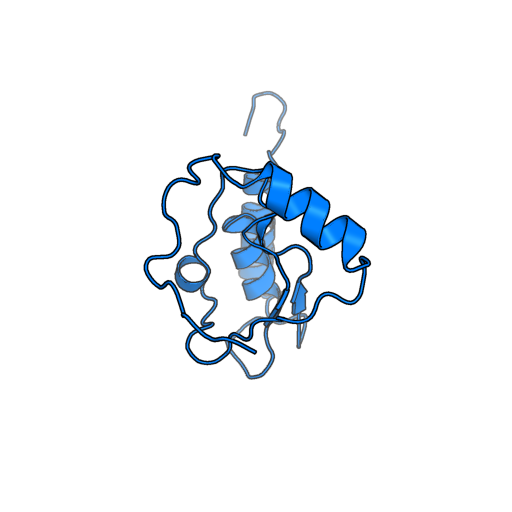-6.559 -20.770 1.00 88.69 92 ARG A O 1
ATOM 739 N N . ILE A 1 93 ? 3.580 -5.180 -20.857 1.00 88.25 93 ILE A N 1
ATOM 740 C CA . ILE A 1 93 ? 4.127 -4.315 -21.906 1.00 88.25 93 ILE A CA 1
ATOM 741 C C . ILE A 1 93 ? 4.789 -3.099 -21.258 1.00 88.25 93 ILE A C 1
ATOM 743 O O . ILE A 1 93 ? 4.137 -2.327 -20.555 1.00 88.25 93 ILE A O 1
ATOM 747 N N . ASN A 1 94 ? 6.085 -2.922 -21.515 1.00 86.88 94 ASN A N 1
ATOM 748 C CA . ASN A 1 94 ? 6.819 -1.723 -21.128 1.00 86.88 94 ASN A CA 1
ATOM 749 C C . ASN A 1 94 ? 6.641 -0.651 -22.209 1.00 86.88 94 ASN A C 1
ATOM 751 O O . ASN A 1 94 ? 7.025 -0.854 -23.356 1.00 86.88 94 ASN A O 1
ATOM 755 N N . TYR A 1 95 ? 6.086 0.495 -21.824 1.00 90.38 95 TYR A N 1
ATOM 756 C CA . TYR A 1 95 ? 5.883 1.639 -22.719 1.00 90.38 95 TYR A CA 1
ATOM 757 C C . TYR A 1 95 ? 6.886 2.781 -22.491 1.00 90.38 95 TYR A C 1
ATOM 759 O O . TYR A 1 95 ? 6.801 3.816 -23.145 1.00 90.38 95 TYR A O 1
ATOM 767 N N . ARG A 1 96 ? 7.808 2.638 -21.530 1.00 91.12 96 ARG A N 1
ATOM 768 C CA . ARG A 1 96 ? 8.727 3.702 -21.096 1.00 91.12 96 ARG A CA 1
ATOM 769 C C . ARG A 1 96 ? 10.070 3.647 -21.816 1.00 91.12 96 ARG A C 1
ATOM 771 O O . ARG A 1 96 ? 10.642 4.692 -22.104 1.00 91.12 96 ARG A O 1
ATOM 778 N N . THR A 1 97 ? 10.603 2.451 -22.043 1.00 89.62 97 THR A N 1
ATOM 779 C CA . THR A 1 97 ? 11.970 2.262 -22.545 1.00 89.62 97 THR A CA 1
ATOM 780 C C . THR A 1 97 ? 11.979 1.655 -23.937 1.00 89.62 97 THR A C 1
ATOM 782 O O . THR A 1 97 ? 11.117 0.843 -24.264 1.00 89.62 97 THR A O 1
ATOM 785 N N . THR A 1 98 ? 12.988 1.998 -24.737 1.00 89.94 98 THR A N 1
ATOM 786 C CA . THR A 1 98 ? 13.191 1.378 -26.049 1.00 89.94 98 THR A CA 1
ATOM 787 C C . THR A 1 98 ? 13.703 -0.058 -25.915 1.00 89.94 98 THR A C 1
ATOM 789 O O . THR A 1 98 ? 14.194 -0.473 -24.857 1.00 89.94 98 THR A O 1
ATOM 792 N N . GLU A 1 99 ? 13.630 -0.821 -27.005 1.00 86.38 99 GLU A N 1
ATOM 793 C CA . GLU A 1 99 ? 14.145 -2.191 -27.040 1.00 86.38 99 GLU A CA 1
ATOM 794 C C . GLU A 1 99 ? 15.662 -2.261 -26.817 1.00 86.38 99 GLU A C 1
ATOM 796 O O . GLU A 1 99 ? 16.146 -3.234 -26.243 1.00 86.38 99 GLU A O 1
ATOM 801 N N . GLU A 1 100 ? 16.426 -1.240 -27.212 1.00 90.19 100 GLU A N 1
ATOM 802 C CA . GLU A 1 100 ? 17.870 -1.168 -26.970 1.00 90.19 100 GLU A CA 1
ATOM 803 C C . GLU A 1 100 ? 18.182 -1.067 -25.474 1.00 90.19 100 GLU A C 1
ATOM 805 O O . GLU A 1 100 ? 19.014 -1.822 -24.970 1.00 90.19 100 GLU A O 1
ATOM 810 N N . ILE A 1 101 ? 17.478 -0.185 -24.751 1.00 88.81 101 ILE A N 1
ATOM 811 C CA . ILE A 1 101 ? 17.630 -0.034 -23.296 1.00 88.81 101 ILE A CA 1
ATOM 812 C C . ILE A 1 101 ? 17.223 -1.331 -22.593 1.00 88.81 101 ILE A C 1
ATOM 814 O O . ILE A 1 101 ? 17.946 -1.804 -21.715 1.00 88.81 101 ILE A O 1
ATOM 818 N N . ARG A 1 102 ? 16.104 -1.941 -23.013 1.00 83.19 102 ARG A N 1
ATOM 819 C CA . ARG A 1 102 ? 15.636 -3.222 -22.469 1.00 83.19 102 ARG A CA 1
ATOM 820 C C . ARG A 1 102 ? 16.696 -4.309 -22.644 1.00 83.19 102 ARG A C 1
ATOM 822 O O . ARG A 1 102 ? 17.105 -4.925 -21.664 1.00 83.19 102 ARG A O 1
ATOM 829 N N . LYS A 1 103 ? 17.181 -4.522 -23.870 1.00 84.31 103 LYS A N 1
ATOM 830 C CA . LYS A 1 103 ? 18.198 -5.542 -24.182 1.00 84.31 103 LYS A CA 1
ATOM 831 C C . LYS A 1 103 ? 19.494 -5.320 -23.414 1.00 84.31 103 LYS A C 1
ATOM 833 O O . LYS A 1 103 ? 20.070 -6.287 -22.927 1.00 84.31 103 LYS A O 1
ATOM 838 N N . PHE A 1 104 ? 19.935 -4.071 -23.283 1.00 86.88 104 PHE A N 1
ATOM 839 C CA . PHE A 1 104 ? 21.125 -3.739 -22.506 1.00 86.88 104 PHE A CA 1
ATOM 840 C C . PHE A 1 104 ? 20.948 -4.081 -21.019 1.00 86.88 104 PHE A C 1
ATOM 842 O O . PHE A 1 104 ? 21.794 -4.764 -20.446 1.00 86.88 104 PHE A O 1
ATOM 849 N N . ALA A 1 105 ? 19.827 -3.678 -20.412 1.00 85.12 105 ALA A N 1
ATOM 850 C CA . ALA A 1 105 ? 19.533 -3.963 -19.008 1.00 85.12 105 ALA A CA 1
ATOM 851 C C . ALA A 1 105 ? 19.425 -5.473 -18.731 1.00 85.12 105 ALA A C 1
ATOM 853 O O . ALA A 1 105 ? 20.059 -5.968 -17.805 1.00 85.12 105 ALA A O 1
ATOM 854 N N . PHE A 1 106 ? 18.699 -6.227 -19.564 1.00 81.31 106 PHE A N 1
ATOM 855 C CA . PHE A 1 106 ? 18.629 -7.690 -19.441 1.00 81.31 106 PHE A CA 1
ATOM 856 C C . PHE A 1 106 ? 19.984 -8.364 -19.690 1.00 81.31 106 PHE A C 1
ATOM 858 O O . PHE A 1 106 ? 20.324 -9.328 -19.011 1.00 81.31 106 PHE A O 1
ATOM 865 N N . GLY A 1 107 ? 20.786 -7.833 -20.616 1.00 81.56 107 GLY A N 1
ATOM 866 C CA . GLY A 1 107 ? 22.156 -8.283 -20.851 1.00 81.56 107 GLY A CA 1
ATOM 867 C C . GLY A 1 107 ? 23.039 -8.190 -19.606 1.00 81.56 107 GLY A C 1
ATOM 868 O O . GLY A 1 107 ? 23.841 -9.087 -19.377 1.00 81.56 107 GLY A O 1
ATOM 869 N N . LEU A 1 108 ? 22.852 -7.151 -18.785 1.00 79.25 108 LEU A N 1
ATOM 870 C CA . LEU A 1 108 ? 23.561 -6.972 -17.514 1.00 79.25 108 LEU A CA 1
ATOM 871 C C . LEU A 1 108 ? 23.099 -7.956 -16.427 1.00 79.25 108 LEU A C 1
ATOM 873 O O . LEU A 1 108 ? 23.885 -8.327 -15.560 1.00 79.25 108 LEU A O 1
ATOM 877 N N . LEU A 1 109 ? 21.832 -8.373 -16.467 1.00 72.69 109 LEU A N 1
ATOM 878 C CA . LEU A 1 109 ? 21.259 -9.328 -15.512 1.00 72.69 109 LEU A CA 1
ATOM 879 C C . LEU A 1 109 ? 21.637 -10.784 -15.839 1.00 72.69 109 LEU A C 1
ATOM 881 O O . LEU A 1 109 ? 21.607 -11.637 -14.952 1.00 72.69 109 LEU A O 1
ATOM 885 N N . ASN A 1 110 ? 22.034 -11.079 -17.082 1.00 63.88 110 ASN A N 1
ATOM 886 C CA . ASN A 1 110 ? 22.498 -12.407 -17.486 1.00 63.88 110 ASN A CA 1
ATOM 887 C C . ASN A 1 110 ? 23.774 -12.799 -16.721 1.00 63.88 110 ASN A C 1
ATOM 889 O O . ASN A 1 110 ? 24.848 -12.247 -16.952 1.00 63.88 110 ASN A O 1
ATOM 893 N N . GLY A 1 111 ? 23.656 -13.790 -15.833 1.00 60.56 111 GLY A N 1
ATOM 894 C CA . GLY A 1 111 ? 24.750 -14.278 -14.982 1.00 60.56 111 GLY A CA 1
ATOM 895 C C . GLY A 1 111 ? 24.669 -13.831 -13.519 1.00 60.56 111 GLY A C 1
ATOM 896 O O . GLY A 1 111 ? 25.483 -14.276 -12.713 1.00 60.56 111 GLY A O 1
ATOM 897 N N . VAL A 1 112 ? 23.683 -13.005 -13.153 1.00 58.56 112 VAL A N 1
ATOM 898 C CA . VAL A 1 112 ? 23.363 -12.702 -11.753 1.00 58.56 112 VAL A CA 1
ATOM 899 C C . VAL A 1 112 ? 22.311 -13.702 -11.278 1.00 58.56 112 VAL A C 1
ATOM 901 O O . VAL A 1 112 ? 21.197 -13.726 -11.794 1.00 58.56 112 VAL A O 1
ATOM 904 N N . SER A 1 113 ? 22.660 -14.548 -10.306 1.00 48.91 113 SER A N 1
ATOM 905 C CA . SER A 1 113 ? 21.694 -15.422 -9.638 1.00 48.91 113 SER A CA 1
ATOM 906 C C . SER A 1 113 ? 20.754 -14.557 -8.798 1.00 48.91 113 SER A C 1
ATOM 908 O O . SER A 1 113 ? 21.140 -14.075 -7.730 1.00 48.91 113 SER A O 1
ATOM 910 N N . PHE A 1 114 ? 19.543 -14.319 -9.292 1.00 52.91 114 PHE A N 1
ATOM 911 C CA . PHE A 1 114 ? 18.467 -13.798 -8.462 1.00 52.91 114 PHE A CA 1
ATOM 912 C C . PHE A 1 114 ? 17.912 -14.969 -7.661 1.00 52.91 114 PHE A C 1
ATOM 914 O O . PHE A 1 114 ? 17.479 -15.955 -8.244 1.00 52.91 114 PHE A O 1
ATOM 921 N N . ASP A 1 115 ? 18.023 -14.870 -6.338 1.00 42.53 115 ASP A N 1
ATOM 922 C CA . ASP A 1 115 ? 17.501 -15.852 -5.389 1.00 42.53 115 ASP A CA 1
ATOM 923 C C . ASP A 1 115 ? 16.014 -16.081 -5.705 1.00 42.53 115 ASP A C 1
ATOM 925 O O . ASP A 1 115 ? 15.228 -15.126 -5.709 1.00 42.53 115 ASP A O 1
ATOM 929 N N . ASP A 1 116 ? 15.687 -17.321 -6.073 1.00 43.72 116 ASP A N 1
ATOM 930 C CA . ASP A 1 116 ? 14.421 -17.750 -6.661 1.00 43.72 116 ASP A CA 1
ATOM 931 C C . ASP A 1 116 ? 13.223 -17.227 -5.855 1.00 43.72 116 ASP A C 1
ATOM 933 O O . ASP A 1 116 ? 12.930 -17.677 -4.744 1.00 43.72 116 ASP A O 1
ATOM 937 N N . LEU A 1 117 ? 12.507 -16.255 -6.424 1.00 43.72 117 LEU A N 1
ATOM 938 C CA . LEU A 1 117 ? 11.230 -15.776 -5.892 1.00 43.72 117 LEU A CA 1
ATOM 939 C C . LEU A 1 117 ? 10.053 -15.996 -6.840 1.00 43.72 117 LEU A C 1
ATOM 941 O O . LEU A 1 117 ? 8.960 -15.556 -6.500 1.00 43.72 117 LEU A O 1
ATOM 945 N N . ASP A 1 118 ? 10.251 -16.725 -7.938 1.00 37.91 118 ASP A N 1
ATOM 946 C CA . ASP A 1 118 ? 9.187 -17.196 -8.824 1.00 37.91 118 ASP A CA 1
ATOM 947 C C . ASP A 1 118 ? 9.543 -18.606 -9.341 1.00 37.91 118 ASP A C 1
ATOM 949 O O . ASP A 1 118 ? 10.163 -18.775 -10.391 1.00 37.91 118 ASP A O 1
ATOM 953 N N . GLU A 1 119 ? 9.138 -19.647 -8.603 1.00 36.50 119 GLU A N 1
ATOM 954 C CA . GLU A 1 119 ? 8.889 -20.965 -9.204 1.00 36.50 119 GLU A CA 1
ATOM 955 C C . GLU A 1 119 ? 7.647 -20.837 -10.098 1.00 36.50 119 GLU A C 1
ATOM 957 O O . GLU A 1 119 ? 6.543 -21.154 -9.677 1.00 36.50 119 GLU A O 1
ATOM 962 N N . ASP A 1 120 ? 7.819 -20.262 -11.287 1.00 32.59 120 ASP A N 1
ATOM 963 C CA . ASP A 1 120 ? 7.041 -20.563 -12.492 1.00 32.59 120 ASP A CA 1
ATOM 964 C C . ASP A 1 120 ? 7.659 -19.783 -13.663 1.00 32.59 120 ASP A C 1
ATOM 966 O O . ASP A 1 120 ? 7.282 -18.660 -14.004 1.00 32.59 120 ASP A O 1
ATOM 970 N N . TYR A 1 121 ? 8.655 -20.403 -14.300 1.00 34.41 121 TYR A N 1
ATOM 971 C CA . TYR A 1 121 ? 9.099 -20.015 -15.635 1.00 34.41 121 TYR A CA 1
ATOM 972 C C . TYR A 1 121 ? 7.966 -20.292 -16.625 1.00 34.41 121 TYR A C 1
ATOM 974 O O . TYR A 1 121 ? 7.864 -21.384 -17.188 1.00 34.41 121 TYR A O 1
ATOM 982 N N . ASP A 1 122 ? 7.124 -19.292 -16.871 1.00 37.91 122 ASP A N 1
ATOM 983 C CA . ASP A 1 122 ? 6.153 -19.355 -17.955 1.00 37.91 122 ASP A CA 1
ATOM 984 C C . ASP A 1 122 ? 6.883 -19.098 -19.284 1.00 37.91 122 ASP A C 1
ATOM 986 O O . ASP A 1 122 ? 7.093 -17.968 -19.736 1.00 37.91 122 ASP A O 1
ATOM 990 N N . ASN A 1 123 ? 7.345 -20.192 -19.889 1.00 40.94 123 ASN A N 1
ATOM 991 C CA . ASN A 1 123 ? 7.831 -20.237 -21.260 1.00 40.94 123 ASN A CA 1
ATOM 992 C C . ASN A 1 123 ? 6.680 -19.856 -22.202 1.00 40.94 123 ASN A C 1
ATOM 994 O O . ASN A 1 123 ? 5.919 -20.711 -22.651 1.00 40.94 123 ASN A O 1
ATOM 998 N N . SER A 1 124 ? 6.577 -18.584 -22.569 1.00 35.25 124 SER A N 1
ATOM 999 C CA . SER A 1 124 ? 5.795 -18.189 -23.737 1.00 35.25 124 SER A CA 1
ATOM 1000 C C . SER A 1 124 ? 6.582 -17.230 -24.608 1.00 35.25 124 SER A C 1
ATOM 1002 O O . SER A 1 124 ? 6.830 -16.076 -24.272 1.00 35.25 124 SER A O 1
ATOM 1004 N N . LYS A 1 125 ? 6.963 -17.759 -25.773 1.00 33.47 125 LYS A N 1
ATOM 1005 C CA . LYS A 1 125 ? 7.231 -16.971 -26.968 1.00 33.47 125 LYS A CA 1
ATOM 1006 C C . LYS A 1 125 ? 5.988 -16.125 -27.257 1.00 33.47 125 LYS A C 1
ATOM 1008 O O . LYS A 1 125 ? 4.910 -16.687 -27.444 1.00 33.47 125 LYS A O 1
ATOM 1013 N N . GLY A 1 126 ? 6.164 -14.813 -27.319 1.00 29.09 126 GLY A N 1
ATOM 1014 C CA . GLY A 1 126 ? 5.138 -13.837 -27.679 1.00 29.09 126 GLY A CA 1
ATOM 1015 C C . GLY A 1 126 ? 5.672 -12.433 -27.511 1.00 29.09 126 GLY A C 1
ATOM 1016 O O . GLY A 1 126 ? 5.704 -11.978 -26.350 1.00 29.09 126 GLY A O 1
#

Radius o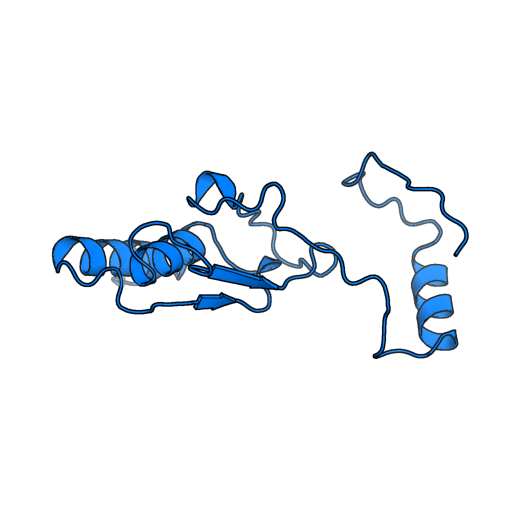f gyration: 18.88 Å; chains: 1; bounding box: 42×33×54 Å

Organism: Selenomonas ruminantium (NCBI:txid971)

Foldseek 3Di:
DDPVPDDDPLRVLQVLLVVCVVVVVFLQDCAEEEEQQLPDALSRLLSLNRNNPDDDPRSYDYDHDPVPRPDPHDHDCVVSVHDCVVPDDDDPDDPDDDPVVVCVVVVVCVPPDDPDPDPPPPDDDD

pLDDT: mean 82.75, std 18.28, range [29.09, 97.75]

Sequence (126 aa):
MNEKLQRDVETAMYECRKILENKKLTGQYTSIIVDEGQDLSPSAYRLLIALAGDEHQNDIFIVGDSHQRIYRNKAVLSKCGINVRGRSSYLRINYRTTEEIRKFAFGLLNGVSFDDLDEDYDNSKG